Protein AF-A0A380SB52-F1 (afdb_monomer_lite)

Sequence (106 aa):
MIVDADDQQSVMSWYNDRDEGRQRLPVVSASGNIKNTLFELDKHYDYVIADTAGRDSQELRSGLLAANIFITPIRPSQMDLDTVSHISNVFNTALDYNETAKGYVC

pLDDT: mean 93.98, std 3.82, range [80.88, 97.88]

InterPro domains:
  IPR015223 ATPase MipZ [PF09140] (33-88)
  IPR027417 P-loop containing nucleoside triphosphate hydrolase [G3DSA:3.40.50.300] (1-106)
  IPR027417 P-loop containing nucleoside triphosphate hydrolase [SSF52540] (1-94)

Foldseek 3Di:
DEEEAEPVCVVVVVQVPDDPPDDHDDYYYDYAQCQVVLVVVVVPDVDYHYDYDLDPGNSVLNCLLNALEAEREFDPDPVRVVCVVVVVVSNVVSCVNVVNHYYDYD

Secondary structure (DSSP, 8-state):
-EEEESTT-HHHHHHHTS-TTSPP--EEE--S--HHHHHHHHTT-S--EEEE-SSS-HHHHHHHTT-SEEEE---SSHHHHHHHHHHHHHHHHHHTT-TT-EEEE-

Structure (mmCIF, N/CA/C/O backbone):
data_AF-A0A380SB52-F1
#
_entry.id   AF-A0A380SB52-F1
#
loop_
_atom_site.group_PDB
_atom_site.id
_atom_site.type_symbol
_atom_site.label_atom_id
_atom_site.label_alt_id
_atom_site.label_comp_id
_atom_site.label_asym_id
_atom_site.label_entity_id
_atom_site.label_seq_id
_atom_site.pdbx_PDB_ins_code
_atom_site.Cartn_x
_atom_site.Cartn_y
_atom_site.Cartn_z
_atom_site.occupancy
_atom_site.B_iso_or_equiv
_atom_site.auth_seq_id
_atom_site.auth_comp_id
_atom_site.auth_asym_id
_atom_site.auth_atom_id
_atom_site.pdbx_PDB_model_num
ATOM 1 N N . MET A 1 1 ? -3.504 -1.684 -12.851 1.00 95.12 1 MET A N 1
ATOM 2 C CA . MET A 1 1 ? -2.521 -0.586 -12.981 1.00 95.12 1 MET A CA 1
ATOM 3 C C . MET A 1 1 ? -1.620 -0.566 -11.759 1.00 95.12 1 MET A C 1
ATOM 5 O O . MET A 1 1 ? -2.090 -0.946 -10.694 1.00 95.12 1 MET A O 1
ATOM 9 N N . ILE A 1 2 ? -0.362 -0.143 -11.909 1.00 97.06 2 ILE A N 1
ATOM 10 C CA . ILE A 1 2 ? 0.562 0.075 -10.788 1.00 97.06 2 ILE A CA 1
ATOM 11 C C . ILE A 1 2 ? 0.790 1.583 -10.588 1.00 97.06 2 ILE A C 1
ATOM 13 O O . ILE A 1 2 ? 0.930 2.326 -11.560 1.00 97.06 2 ILE A O 1
ATOM 17 N N . VAL A 1 3 ? 0.811 2.029 -9.337 1.00 97.75 3 VAL A N 1
ATOM 18 C CA . VAL A 1 3 ? 1.162 3.386 -8.911 1.00 97.75 3 VAL A CA 1
ATOM 19 C C . VAL A 1 3 ? 2.436 3.284 -8.081 1.00 97.75 3 VAL A C 1
ATOM 21 O O . VAL A 1 3 ? 2.416 2.680 -7.017 1.00 97.75 3 VAL A O 1
ATOM 24 N N . ASP A 1 4 ? 3.530 3.843 -8.581 1.00 97.50 4 ASP A N 1
ATOM 25 C CA . ASP A 1 4 ? 4.808 3.941 -7.879 1.00 97.50 4 ASP A CA 1
ATOM 26 C C . ASP A 1 4 ? 4.814 5.210 -7.015 1.00 97.50 4 ASP A C 1
ATOM 28 O O . ASP A 1 4 ? 4.909 6.332 -7.531 1.00 97.50 4 ASP A O 1
ATOM 32 N N . ALA A 1 5 ? 4.629 5.019 -5.712 1.00 97.06 5 ALA A N 1
ATOM 33 C CA . ALA A 1 5 ? 4.576 6.064 -4.699 1.00 97.06 5 ALA A CA 1
ATOM 34 C C . ALA A 1 5 ? 5.671 5.909 -3.633 1.00 97.06 5 ALA A C 1
ATOM 36 O O . ALA A 1 5 ? 5.537 6.408 -2.515 1.00 97.06 5 ALA A O 1
ATOM 37 N N . ASP A 1 6 ? 6.765 5.224 -3.972 1.00 95.06 6 ASP A N 1
ATOM 38 C CA . ASP A 1 6 ? 8.019 5.318 -3.231 1.00 95.06 6 ASP A CA 1
ATOM 39 C C . ASP A 1 6 ? 8.947 6.323 -3.931 1.00 95.06 6 ASP A C 1
ATOM 41 O O . ASP A 1 6 ? 9.148 6.281 -5.146 1.00 95.06 6 ASP A O 1
ATOM 45 N N . ASP A 1 7 ? 9.570 7.208 -3.154 1.00 90.56 7 ASP A N 1
ATOM 46 C CA . ASP A 1 7 ? 10.577 8.161 -3.631 1.00 90.56 7 ASP A CA 1
ATOM 47 C C . ASP A 1 7 ? 11.742 7.482 -4.372 1.00 90.56 7 ASP A C 1
ATOM 49 O O . ASP A 1 7 ? 12.394 8.107 -5.207 1.00 90.56 7 ASP A O 1
ATOM 53 N N . GLN A 1 8 ? 12.034 6.211 -4.066 1.00 93.81 8 GLN A N 1
ATOM 54 C CA . GLN A 1 8 ? 13.081 5.443 -4.750 1.00 93.81 8 GLN A CA 1
ATOM 55 C C . GLN A 1 8 ? 12.724 5.071 -6.199 1.00 93.81 8 GLN A C 1
ATOM 57 O O . GLN A 1 8 ? 13.618 4.690 -6.953 1.00 93.81 8 GLN A O 1
ATOM 62 N N . GLN A 1 9 ? 11.447 5.157 -6.590 1.00 92.62 9 GLN A N 1
ATOM 63 C CA . GLN A 1 9 ? 10.952 4.899 -7.949 1.00 92.62 9 GLN A CA 1
ATOM 64 C C . GLN A 1 9 ? 11.440 3.572 -8.561 1.00 92.62 9 GLN A C 1
ATOM 66 O O . GLN A 1 9 ? 11.815 3.475 -9.741 1.00 92.62 9 GLN A O 1
ATOM 71 N N . SER A 1 10 ? 11.500 2.530 -7.729 1.00 94.25 10 SER A N 1
ATOM 72 C CA . SER A 1 10 ? 12.083 1.243 -8.116 1.00 94.25 10 SER A CA 1
ATOM 73 C C . SER A 1 10 ? 11.204 0.493 -9.122 1.00 94.25 10 SER A C 1
ATOM 75 O O . SER A 1 10 ? 11.720 -0.108 -10.068 1.00 94.25 10 SER A O 1
ATOM 77 N N . VAL A 1 11 ? 9.878 0.603 -8.986 1.00 95.00 11 VAL A N 1
ATOM 78 C CA . VAL A 1 11 ? 8.906 0.042 -9.932 1.00 95.00 11 VAL A CA 1
ATOM 79 C C . VAL A 1 11 ? 9.018 0.741 -11.281 1.00 95.00 11 VAL A C 1
ATOM 81 O O . VAL A 1 11 ? 8.978 0.084 -12.323 1.00 95.00 11 VAL A O 1
ATOM 84 N N . MET A 1 12 ? 9.184 2.062 -11.289 1.00 93.62 12 MET A N 1
ATOM 85 C CA . MET A 1 12 ? 9.317 2.822 -12.523 1.00 93.62 12 MET A CA 1
ATOM 86 C C . MET A 1 12 ? 10.632 2.530 -13.246 1.00 93.62 12 MET A C 1
ATOM 88 O O . MET A 1 12 ? 10.638 2.342 -14.463 1.00 93.62 12 MET A O 1
ATOM 92 N N . SER A 1 13 ? 11.726 2.383 -12.500 1.00 94.44 13 SER A N 1
ATOM 93 C CA . SER A 1 13 ? 13.006 1.918 -13.049 1.00 94.44 13 SER A CA 1
ATOM 94 C C . SER A 1 13 ? 12.860 0.527 -13.681 1.00 94.44 13 SER A C 1
ATOM 96 O O . SER A 1 13 ? 13.159 0.346 -14.859 1.00 94.44 13 SER A O 1
ATOM 98 N N . TRP A 1 14 ? 12.262 -0.424 -12.953 1.00 93.12 14 TRP A N 1
ATOM 99 C CA . TRP A 1 14 ? 11.966 -1.767 -13.466 1.00 93.12 14 TRP A CA 1
ATOM 100 C C . TRP A 1 14 ? 11.086 -1.757 -14.725 1.00 93.12 14 TRP A C 1
ATOM 102 O O . TRP A 1 14 ? 11.276 -2.568 -15.635 1.00 93.12 14 TRP A O 1
ATOM 112 N N . TYR A 1 15 ? 10.111 -0.851 -14.792 1.00 92.44 15 TYR A N 1
ATOM 113 C CA . TYR A 1 15 ? 9.238 -0.710 -15.952 1.00 92.44 15 TYR A CA 1
ATOM 114 C C . TYR A 1 15 ? 9.994 -0.195 -17.186 1.00 92.44 15 TYR A C 1
ATOM 116 O O . TYR A 1 15 ? 9.758 -0.684 -18.294 1.00 92.44 15 TYR A O 1
ATOM 124 N N . ASN A 1 16 ? 10.907 0.760 -17.000 1.00 91.50 16 ASN A N 1
ATOM 125 C CA . ASN A 1 16 ? 11.705 1.339 -18.080 1.00 91.50 16 ASN A CA 1
ATOM 126 C C . ASN A 1 16 ? 12.746 0.359 -18.632 1.00 91.50 16 ASN A C 1
ATOM 128 O O . ASN A 1 16 ? 12.944 0.317 -19.845 1.00 91.50 16 ASN A O 1
ATOM 132 N N . ASP A 1 17 ? 13.323 -0.484 -17.774 1.00 92.56 17 ASP A N 1
ATOM 133 C CA . ASP A 1 17 ? 14.307 -1.509 -18.152 1.00 92.56 17 ASP A CA 1
ATOM 134 C C . ASP A 1 17 ? 13.684 -2.726 -18.868 1.00 92.56 17 ASP A C 1
ATOM 136 O O . ASP A 1 17 ? 14.372 -3.675 -19.250 1.00 92.56 17 ASP A O 1
ATOM 140 N N . ARG A 1 18 ? 12.357 -2.750 -19.039 1.00 87.81 18 ARG A N 1
ATOM 141 C CA . ARG A 1 18 ? 11.628 -3.894 -19.593 1.00 87.81 18 ARG A CA 1
ATOM 142 C C . ARG A 1 18 ? 11.782 -3.998 -21.116 1.00 87.81 18 ARG A C 1
ATOM 144 O O . ARG A 1 18 ? 11.393 -3.087 -21.847 1.00 87.81 18 ARG A O 1
ATOM 151 N N . ASP A 1 19 ? 12.214 -5.175 -21.581 1.00 87.25 19 ASP A N 1
ATOM 152 C CA . ASP A 1 19 ? 12.299 -5.529 -23.008 1.00 87.25 19 ASP A CA 1
ATOM 153 C C . ASP A 1 19 ? 11.012 -5.215 -23.790 1.00 87.25 19 ASP A C 1
ATOM 155 O O . ASP A 1 19 ? 9.901 -5.538 -23.354 1.00 87.25 19 ASP A O 1
ATOM 159 N N . GLU A 1 20 ? 11.166 -4.687 -25.007 1.00 80.88 20 GLU A N 1
ATOM 160 C CA . GLU A 1 20 ? 10.055 -4.309 -25.897 1.00 80.88 20 GLU A CA 1
ATOM 161 C C . GLU A 1 20 ? 9.156 -5.488 -26.306 1.00 80.88 20 GLU A C 1
ATOM 163 O O . GLU A 1 20 ? 7.975 -5.299 -26.586 1.00 80.88 20 GLU A O 1
ATOM 168 N N . GLY A 1 21 ? 9.679 -6.719 -26.290 1.00 85.44 21 GLY A N 1
ATOM 169 C CA . GLY A 1 21 ? 8.924 -7.932 -26.626 1.00 85.44 21 GLY A CA 1
ATOM 170 C C . GLY A 1 21 ? 7.961 -8.418 -25.535 1.00 85.44 21 GLY A C 1
ATOM 171 O O . GLY A 1 21 ? 7.267 -9.415 -25.735 1.00 85.44 21 GLY A O 1
ATOM 172 N N . ARG A 1 22 ? 7.921 -7.766 -24.365 1.00 84.00 22 ARG A N 1
ATOM 173 C CA . ARG A 1 22 ? 7.052 -8.155 -23.244 1.00 84.00 22 ARG A CA 1
ATOM 174 C C . ARG A 1 22 ? 5.836 -7.245 -23.166 1.00 84.00 22 ARG A C 1
ATOM 176 O O . ARG A 1 22 ? 5.949 -6.030 -23.293 1.00 84.00 22 ARG A O 1
ATOM 183 N N . GLN A 1 23 ? 4.681 -7.825 -22.834 1.00 85.88 23 GLN A N 1
ATOM 184 C CA . GLN A 1 23 ? 3.477 -7.049 -22.542 1.00 85.88 23 GLN A CA 1
ATOM 185 C C . GLN A 1 23 ? 3.786 -5.980 -21.485 1.00 85.88 23 GLN A C 1
ATOM 187 O O . GLN A 1 23 ? 4.322 -6.288 -20.408 1.00 85.88 23 GLN A O 1
ATOM 192 N N . ARG A 1 24 ? 3.458 -4.729 -21.821 1.00 86.44 24 ARG A N 1
ATOM 193 C CA . ARG A 1 24 ? 3.541 -3.584 -20.918 1.00 86.44 24 ARG A CA 1
ATOM 194 C C . ARG A 1 24 ? 2.234 -3.448 -20.149 1.00 86.44 24 ARG A C 1
ATOM 196 O O . ARG A 1 24 ? 1.149 -3.621 -20.699 1.00 86.44 24 ARG A O 1
ATOM 203 N N . LEU A 1 25 ? 2.369 -3.161 -18.863 1.00 89.88 25 LEU A N 1
ATOM 204 C CA . LEU A 1 25 ? 1.270 -2.812 -17.973 1.00 89.88 25 LEU A CA 1
ATOM 205 C C . LEU A 1 25 ? 1.350 -1.307 -17.714 1.00 89.88 25 LEU A C 1
ATOM 207 O O . LEU A 1 25 ? 2.457 -0.770 -17.698 1.00 89.88 25 LEU A O 1
ATOM 211 N N . PRO A 1 26 ? 0.222 -0.614 -17.516 1.00 93.62 26 PRO A N 1
ATOM 212 C CA . PRO A 1 26 ? 0.260 0.807 -17.226 1.00 93.62 26 PRO A CA 1
ATOM 213 C C . PRO A 1 26 ? 0.816 1.027 -15.814 1.00 93.62 26 PRO A C 1
ATOM 215 O O . PRO A 1 26 ? 0.362 0.397 -14.848 1.00 93.62 26 PRO A O 1
ATOM 218 N N . VAL A 1 27 ? 1.811 1.909 -15.724 1.00 95.69 27 VAL A N 1
ATOM 219 C CA . VAL A 1 27 ? 2.466 2.316 -14.481 1.00 95.69 27 VAL A CA 1
ATOM 220 C C . VAL A 1 27 ? 2.563 3.838 -14.455 1.00 95.69 27 VAL A C 1
ATOM 222 O O . VAL A 1 27 ? 2.931 4.450 -15.458 1.00 95.69 27 VAL A O 1
ATOM 225 N N . VAL A 1 28 ? 2.229 4.445 -13.321 1.00 95.94 28 VAL A N 1
ATOM 226 C CA . VAL A 1 28 ? 2.331 5.893 -13.087 1.00 95.94 28 VAL A CA 1
ATOM 227 C C . VAL A 1 28 ? 3.082 6.155 -11.789 1.00 95.94 28 VAL A C 1
ATOM 229 O O . VAL A 1 28 ? 3.070 5.303 -10.910 1.00 95.94 28 VAL A O 1
ATOM 232 N N . SER A 1 29 ? 3.707 7.324 -11.651 1.00 96.00 29 SER A N 1
ATOM 233 C CA . SER A 1 29 ? 4.272 7.765 -10.371 1.00 96.00 29 SER A CA 1
ATOM 234 C C . SER A 1 29 ? 3.333 8.759 -9.688 1.00 96.00 29 SER A C 1
ATOM 236 O O . SER A 1 29 ? 2.688 9.566 -10.363 1.00 96.00 29 SER A O 1
ATOM 238 N N . ALA A 1 30 ? 3.241 8.694 -8.362 1.00 95.75 30 ALA A N 1
ATOM 239 C CA . ALA A 1 30 ? 2.484 9.634 -7.541 1.00 95.75 30 ALA A CA 1
ATOM 240 C C . ALA A 1 30 ? 3.226 9.894 -6.223 1.00 95.75 30 ALA A C 1
ATOM 242 O O . ALA A 1 30 ? 3.906 9.011 -5.726 1.00 95.75 30 ALA A O 1
ATOM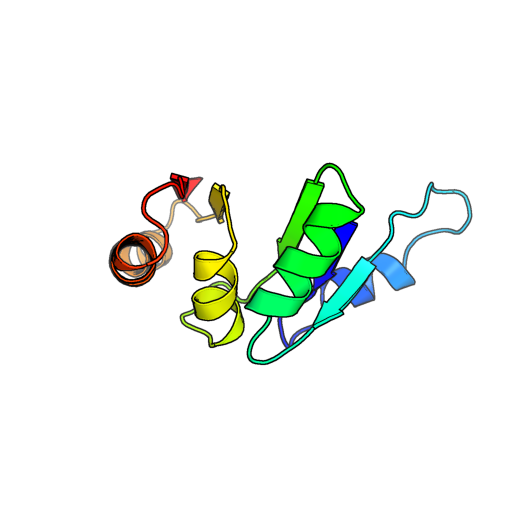 243 N N . SER A 1 31 ? 3.088 11.081 -5.636 1.00 95.25 31 SER A N 1
ATOM 244 C CA . SER A 1 31 ? 3.723 11.419 -4.355 1.00 95.25 31 SER A CA 1
ATOM 245 C C . SER A 1 31 ? 2.818 12.298 -3.491 1.00 95.25 31 SER A C 1
ATOM 247 O O . SER A 1 31 ? 1.825 12.861 -3.965 1.00 95.25 31 SER A O 1
ATOM 249 N N . GLY A 1 32 ? 3.140 12.403 -2.202 1.00 95.06 32 GLY A N 1
ATOM 250 C CA . GLY A 1 32 ? 2.357 13.129 -1.213 1.00 95.06 32 GLY A CA 1
ATOM 251 C C . GLY A 1 32 ? 1.036 12.429 -0.895 1.00 95.06 32 GLY A C 1
ATOM 252 O O . GLY A 1 32 ? 0.996 11.277 -0.468 1.00 95.06 32 GLY A O 1
ATOM 253 N N . ASN A 1 33 ? -0.080 13.145 -1.051 1.00 95.81 33 ASN A N 1
ATOM 254 C CA . ASN A 1 33 ? -1.406 12.579 -0.805 1.00 95.81 33 ASN A CA 1
ATOM 255 C C . ASN A 1 33 ? -1.937 11.871 -2.057 1.00 95.81 33 ASN A C 1
ATOM 257 O O . ASN A 1 33 ? -2.481 12.515 -2.957 1.00 95.81 33 ASN A O 1
ATOM 261 N N . ILE A 1 34 ? -1.836 10.543 -2.078 1.00 97.38 34 ILE A N 1
ATOM 262 C CA . ILE A 1 34 ? -2.222 9.724 -3.234 1.00 97.38 34 ILE A CA 1
ATOM 263 C C . ILE A 1 34 ? -3.690 9.270 -3.208 1.00 97.38 34 ILE A C 1
ATOM 265 O O . ILE A 1 34 ? -4.160 8.684 -4.180 1.00 97.38 34 ILE A O 1
ATOM 269 N N . LYS A 1 35 ? -4.451 9.569 -2.144 1.00 97.19 35 LYS A N 1
ATOM 270 C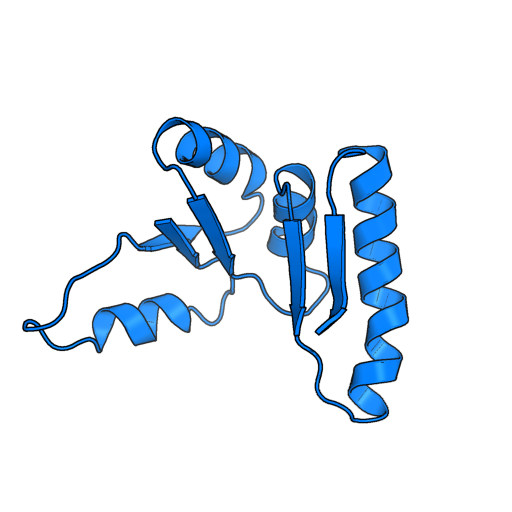 CA . LYS A 1 35 ? -5.827 9.071 -1.935 1.00 97.19 35 LYS A CA 1
ATOM 271 C C . LYS A 1 35 ? -6.756 9.351 -3.120 1.00 97.19 35 LYS A C 1
ATOM 273 O O . LYS A 1 35 ? -7.403 8.445 -3.635 1.00 97.19 35 LYS A O 1
ATOM 278 N N . ASN A 1 36 ? -6.825 10.611 -3.554 1.00 96.50 36 ASN A N 1
ATOM 279 C CA . ASN A 1 36 ? -7.718 11.011 -4.646 1.00 96.50 36 ASN A CA 1
ATOM 280 C C . ASN A 1 36 ? -7.272 10.401 -5.976 1.00 96.50 36 ASN A C 1
ATOM 282 O O . ASN A 1 36 ? -8.112 9.968 -6.757 1.00 96.50 36 ASN A O 1
ATOM 286 N N . THR A 1 37 ? -5.960 10.315 -6.204 1.00 96.94 37 THR A N 1
ATOM 287 C CA . THR A 1 37 ? -5.400 9.640 -7.376 1.00 96.94 37 THR A CA 1
ATOM 288 C C . THR A 1 37 ? -5.855 8.185 -7.414 1.00 96.94 37 THR A C 1
ATOM 290 O O . THR A 1 37 ? -6.379 7.750 -8.431 1.00 96.94 37 THR A O 1
ATOM 293 N N . LEU A 1 38 ? -5.740 7.448 -6.305 1.00 97.56 38 LEU A N 1
ATOM 294 C CA . LEU A 1 38 ? -6.170 6.050 -6.242 1.00 97.56 38 LEU A CA 1
ATOM 295 C C . LEU A 1 38 ? -7.669 5.886 -6.520 1.00 97.56 38 LEU A C 1
ATOM 297 O O . LEU A 1 38 ? -8.029 5.015 -7.306 1.00 97.56 38 LEU A O 1
ATOM 301 N N . PHE A 1 39 ? -8.529 6.751 -5.971 1.00 96.81 39 PHE A N 1
ATOM 302 C CA . PHE A 1 39 ? -9.966 6.706 -6.266 1.00 96.81 39 PHE A CA 1
ATOM 303 C C . PHE A 1 39 ? -10.314 7.015 -7.720 1.00 96.81 39 PHE A C 1
ATOM 305 O O . PHE A 1 39 ? -11.247 6.426 -8.257 1.00 96.81 39 PHE A O 1
ATOM 312 N N . GLU A 1 40 ? -9.607 7.937 -8.373 1.00 96.81 40 GLU A N 1
ATOM 313 C CA . GLU A 1 40 ? -9.836 8.178 -9.800 1.00 96.81 40 GLU A CA 1
ATOM 314 C C . GLU A 1 40 ? -9.388 6.981 -10.644 1.00 96.81 40 GLU A C 1
ATOM 316 O O . GLU A 1 40 ? -10.080 6.600 -11.585 1.00 96.81 40 GLU A O 1
ATOM 321 N N . LEU A 1 41 ? -8.267 6.346 -10.293 1.00 97.00 41 LEU A N 1
ATOM 322 C CA . LEU A 1 41 ? -7.777 5.175 -11.017 1.00 97.00 41 LEU A CA 1
ATOM 323 C C . LEU A 1 41 ? -8.677 3.947 -10.833 1.00 97.00 41 LEU A C 1
ATOM 325 O O . LEU A 1 41 ? -8.885 3.210 -11.793 1.00 97.00 41 LEU A O 1
ATOM 329 N N . ASP A 1 42 ? -9.249 3.755 -9.648 1.00 96.94 42 ASP A N 1
ATOM 330 C CA . ASP A 1 42 ? -10.185 2.664 -9.345 1.00 96.94 42 ASP A CA 1
ATOM 331 C C . ASP A 1 42 ? -11.415 2.662 -10.274 1.00 96.94 42 ASP A C 1
ATOM 333 O O . ASP A 1 42 ? -11.900 1.615 -10.690 1.00 96.94 42 ASP A O 1
ATOM 337 N N . LYS A 1 43 ? -11.861 3.838 -10.735 1.00 97.31 43 LYS A N 1
ATOM 338 C CA . LYS A 1 43 ? -12.977 3.953 -11.696 1.00 97.31 43 LYS A CA 1
ATOM 339 C C . LYS A 1 43 ? -12.657 3.397 -13.086 1.00 97.31 43 LYS A C 1
ATOM 341 O O . LYS A 1 43 ? -13.573 3.181 -13.880 1.00 97.31 43 LYS A O 1
ATOM 346 N N . HIS A 1 44 ? -11.377 3.247 -13.419 1.00 96.38 44 HIS A N 1
ATOM 347 C CA . HIS A 1 44 ? -10.910 2.929 -14.769 1.00 96.38 44 HIS A CA 1
ATOM 348 C C . HIS A 1 44 ? -10.189 1.582 -14.875 1.00 96.38 44 HIS A C 1
ATOM 350 O O . HIS A 1 44 ? -9.945 1.121 -15.990 1.00 96.38 44 HIS A O 1
ATOM 356 N N . TYR A 1 45 ? -9.840 0.956 -13.751 1.00 97.06 45 TYR A N 1
ATOM 357 C CA . TYR A 1 45 ? -9.081 -0.290 -13.715 1.00 97.06 45 TYR A CA 1
ATOM 358 C C . TYR A 1 45 ? -9.678 -1.250 -12.695 1.00 97.06 45 TYR A C 1
ATOM 360 O O . TYR A 1 45 ? -9.932 -0.855 -11.568 1.00 97.06 45 TYR A O 1
ATOM 368 N N . ASP A 1 46 ? -9.779 -2.534 -13.049 1.00 96.25 46 ASP A N 1
ATOM 369 C CA . ASP A 1 46 ? -10.279 -3.568 -12.127 1.00 96.25 46 ASP A CA 1
ATOM 370 C C . ASP A 1 46 ? -9.400 -3.726 -10.875 1.00 96.25 46 ASP A C 1
ATOM 372 O O . ASP A 1 46 ? -9.868 -4.131 -9.814 1.00 96.25 46 ASP A O 1
ATOM 376 N N . TYR A 1 47 ? -8.103 -3.432 -11.018 1.00 96.75 47 TYR A N 1
ATOM 377 C CA . TYR A 1 47 ? -7.124 -3.501 -9.940 1.00 96.75 47 TYR A CA 1
ATOM 378 C C . TYR A 1 47 ? -6.138 -2.339 -10.028 1.00 96.75 47 TYR A C 1
ATOM 380 O O . TYR A 1 47 ? -5.501 -2.122 -11.070 1.00 96.75 47 TYR A O 1
ATOM 388 N N . VAL A 1 48 ? -5.941 -1.653 -8.905 1.00 97.88 48 VAL A N 1
ATOM 389 C CA . VAL A 1 48 ? -4.913 -0.626 -8.714 1.00 97.88 48 VAL A CA 1
ATOM 390 C C . VAL A 1 48 ? -3.979 -1.083 -7.596 1.00 97.88 48 VAL A C 1
ATOM 392 O O . VAL A 1 48 ? -4.415 -1.329 -6.477 1.00 97.88 48 VAL A O 1
ATOM 395 N N . ILE A 1 49 ? -2.693 -1.222 -7.910 1.00 97.62 49 ILE A N 1
ATOM 396 C CA . ILE A 1 49 ? -1.651 -1.602 -6.952 1.00 97.62 49 ILE A CA 1
ATOM 397 C C . ILE A 1 49 ? -0.833 -0.351 -6.660 1.00 97.62 49 ILE A C 1
ATOM 399 O O . ILE A 1 49 ? -0.181 0.162 -7.565 1.00 97.62 49 ILE A O 1
ATOM 403 N N . ALA A 1 50 ? -0.876 0.139 -5.425 1.00 97.56 50 ALA A N 1
ATOM 404 C CA . ALA A 1 50 ? -0.017 1.225 -4.972 1.00 97.56 50 ALA A CA 1
ATOM 405 C C . ALA A 1 50 ? 1.213 0.636 -4.279 1.00 97.56 50 ALA A C 1
ATOM 407 O O . ALA A 1 50 ? 1.073 -0.049 -3.267 1.00 97.56 50 ALA A O 1
ATOM 408 N N . ASP A 1 51 ? 2.392 0.886 -4.838 1.00 96.94 51 ASP A N 1
ATOM 409 C CA . ASP A 1 51 ? 3.664 0.599 -4.189 1.00 96.94 51 ASP A CA 1
ATOM 410 C C . ASP A 1 51 ? 4.082 1.824 -3.380 1.00 96.94 51 ASP A C 1
ATOM 412 O O . ASP A 1 51 ? 4.171 2.926 -3.916 1.00 96.94 51 ASP A O 1
ATOM 416 N N . THR A 1 52 ? 4.278 1.651 -2.080 1.00 95.88 52 THR A N 1
ATOM 417 C CA . THR A 1 52 ? 4.643 2.728 -1.154 1.00 95.88 52 THR A CA 1
ATOM 418 C C . THR A 1 52 ? 5.834 2.285 -0.335 1.00 95.88 52 THR A C 1
ATOM 420 O O . THR A 1 52 ? 6.000 1.091 -0.082 1.00 95.88 52 THR A O 1
ATOM 423 N N . ALA A 1 53 ? 6.589 3.239 0.197 1.00 91.69 53 ALA A N 1
ATOM 424 C CA . ALA A 1 53 ? 7.675 2.915 1.104 1.00 91.69 53 ALA A CA 1
ATOM 425 C C . ALA A 1 53 ? 7.204 2.049 2.291 1.00 91.69 53 ALA A C 1
ATOM 427 O O . ALA A 1 53 ? 6.193 2.344 2.927 1.00 91.69 53 ALA A O 1
ATOM 428 N N . GLY A 1 54 ? 7.998 1.039 2.662 1.00 84.50 54 GLY A N 1
ATOM 429 C CA . GLY A 1 54 ? 7.748 0.147 3.812 1.00 84.50 54 GLY A CA 1
ATOM 430 C C . GLY A 1 54 ? 7.896 0.803 5.195 1.00 84.50 54 GLY A C 1
ATOM 431 O O . GLY A 1 54 ? 8.149 0.126 6.186 1.00 84.50 54 GLY A O 1
ATOM 432 N N . ARG A 1 55 ? 7.793 2.131 5.263 1.00 87.81 55 ARG A N 1
ATOM 433 C CA . ARG A 1 55 ? 7.884 2.951 6.474 1.00 87.81 55 ARG A CA 1
ATOM 434 C C . ARG A 1 55 ? 6.657 3.844 6.565 1.00 87.81 55 ARG A C 1
ATOM 436 O O . ARG A 1 55 ? 5.996 4.104 5.561 1.00 87.81 55 ARG A O 1
ATOM 443 N N . ASP A 1 56 ? 6.411 4.378 7.754 1.00 92.44 56 ASP A N 1
ATOM 444 C CA . ASP A 1 56 ? 5.373 5.382 7.952 1.00 92.44 56 ASP A CA 1
ATOM 445 C C . ASP A 1 56 ? 5.660 6.644 7.115 1.00 92.44 56 ASP A C 1
ATOM 447 O O . ASP A 1 56 ? 6.532 7.451 7.438 1.00 92.44 56 ASP A O 1
ATOM 451 N N . SER A 1 57 ? 4.956 6.759 5.992 1.00 94.38 57 SER A N 1
ATOM 452 C CA . SER A 1 57 ? 5.093 7.803 4.977 1.00 94.38 57 SER A CA 1
ATOM 453 C C . SER A 1 57 ? 3.731 8.429 4.683 1.00 94.38 57 SER A C 1
ATOM 455 O O . SER A 1 57 ? 2.678 7.862 5.003 1.00 94.38 57 SER A O 1
ATOM 457 N N . GLN A 1 58 ? 3.729 9.619 4.078 1.00 95.75 58 GLN A N 1
ATOM 458 C CA . GLN A 1 58 ? 2.483 10.296 3.718 1.00 95.75 58 GLN A CA 1
ATOM 459 C C . GLN A 1 58 ? 1.702 9.490 2.668 1.00 95.75 58 GLN A C 1
ATOM 461 O O . GLN A 1 58 ? 0.472 9.409 2.723 1.00 95.75 58 GLN A O 1
ATOM 466 N N . GLU A 1 59 ? 2.424 8.854 1.756 1.00 97.06 59 GLU A N 1
ATOM 467 C CA . GLU A 1 59 ? 1.936 8.005 0.682 1.00 97.06 59 GLU A CA 1
ATOM 468 C C . GLU A 1 59 ? 1.310 6.733 1.252 1.00 97.06 59 GLU A C 1
ATOM 470 O O . GLU A 1 59 ? 0.164 6.435 0.924 1.00 97.06 59 GLU A O 1
ATOM 475 N N . LEU A 1 60 ? 1.987 6.047 2.187 1.00 96.50 60 LEU A N 1
ATOM 476 C CA . LEU A 1 60 ? 1.420 4.886 2.882 1.00 96.50 60 LEU A CA 1
ATOM 477 C C . LEU A 1 60 ? 0.135 5.268 3.624 1.00 96.50 60 LEU A C 1
ATOM 479 O O . LEU A 1 60 ? -0.908 4.646 3.426 1.00 96.50 60 LEU A O 1
ATOM 483 N N . ARG A 1 61 ? 0.173 6.325 4.448 1.00 96.62 61 ARG A N 1
ATOM 484 C CA . ARG A 1 61 ? -0.998 6.766 5.223 1.00 96.62 61 ARG A CA 1
ATOM 485 C C . ARG A 1 61 ? -2.173 7.136 4.328 1.00 96.62 61 ARG A C 1
ATOM 487 O O . ARG A 1 61 ? -3.292 6.712 4.592 1.00 96.62 61 ARG A O 1
ATOM 494 N N . SER A 1 62 ? -1.941 7.929 3.285 1.00 97.25 62 SER A N 1
ATOM 495 C CA . SER A 1 62 ? -3.009 8.347 2.371 1.00 97.25 62 SER A CA 1
ATOM 496 C C . SER A 1 62 ? -3.496 7.211 1.468 1.00 97.25 62 SER A C 1
ATOM 498 O O . SER A 1 62 ? -4.692 7.144 1.185 1.00 97.25 62 SER A O 1
ATOM 500 N N . GLY A 1 63 ? -2.615 6.283 1.089 1.00 97.19 63 GLY A N 1
ATOM 501 C CA . GLY A 1 63 ? -2.956 5.064 0.361 1.00 97.19 63 GLY A CA 1
ATOM 502 C C . GLY A 1 63 ? -3.873 4.143 1.160 1.00 97.19 63 GLY A C 1
ATOM 503 O O . GLY A 1 63 ? -4.896 3.697 0.644 1.00 97.19 63 GLY A O 1
ATOM 504 N N . LEU A 1 64 ? -3.592 3.943 2.451 1.00 97.44 64 LEU A N 1
ATOM 505 C CA . LEU A 1 64 ? -4.436 3.149 3.353 1.00 97.44 64 LEU A CA 1
ATOM 506 C C . LEU A 1 64 ? -5.876 3.679 3.464 1.00 97.44 64 LEU A 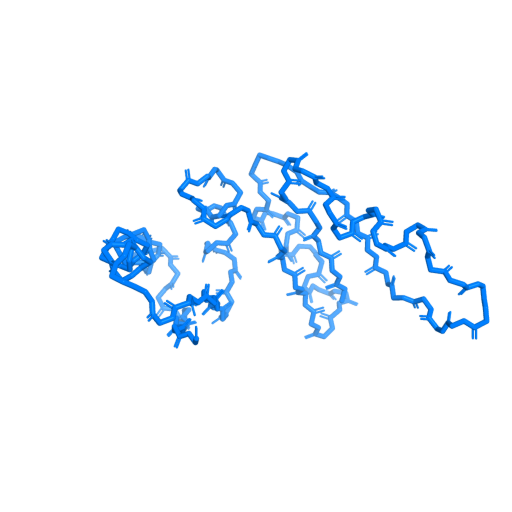C 1
ATOM 508 O O . LEU A 1 64 ? -6.808 2.900 3.648 1.00 97.44 64 LEU A O 1
ATOM 512 N N . LEU A 1 65 ? -6.084 4.988 3.295 1.00 97.31 65 LEU A N 1
ATOM 513 C CA . LEU A 1 65 ? -7.422 5.593 3.294 1.00 97.31 65 LEU A CA 1
ATOM 514 C C . LEU A 1 65 ? -8.241 5.299 2.026 1.00 97.31 65 LEU A C 1
ATOM 516 O O . LEU A 1 65 ? -9.435 5.597 2.012 1.00 97.31 65 LEU A O 1
ATOM 520 N N . ALA A 1 66 ? -7.612 4.795 0.963 1.00 96.88 66 ALA A N 1
ATOM 521 C CA . ALA A 1 66 ? -8.270 4.390 -0.282 1.00 96.88 66 ALA A CA 1
ATOM 522 C C . ALA A 1 66 ? -8.225 2.869 -0.513 1.00 96.88 66 ALA A C 1
ATOM 524 O O . ALA A 1 66 ? -8.998 2.349 -1.310 1.00 96.88 66 ALA A O 1
ATOM 525 N N . ALA A 1 67 ? -7.322 2.151 0.158 1.00 97.31 67 ALA A N 1
ATOM 526 C CA . ALA A 1 67 ? -7.072 0.740 -0.094 1.00 97.31 67 ALA A CA 1
ATOM 527 C C . ALA A 1 67 ? -8.210 -0.169 0.397 1.00 97.31 67 ALA A C 1
ATOM 529 O O . ALA A 1 67 ? -8.703 -0.031 1.515 1.00 97.31 67 ALA A O 1
ATOM 530 N N . ASN A 1 68 ? -8.561 -1.186 -0.394 1.00 97.69 68 ASN A N 1
ATOM 531 C CA . ASN A 1 68 ? -9.387 -2.301 0.087 1.00 97.69 68 ASN A CA 1
ATOM 532 C C . ASN A 1 68 ? -8.540 -3.384 0.768 1.00 97.69 68 ASN A C 1
ATOM 534 O O . ASN A 1 68 ? -9.002 -4.068 1.682 1.00 97.69 68 ASN A O 1
ATOM 538 N N . ILE A 1 69 ? -7.302 -3.561 0.303 1.00 97.81 69 ILE A N 1
ATOM 539 C CA . ILE A 1 69 ? -6.361 -4.569 0.785 1.00 97.81 69 ILE A CA 1
ATOM 540 C C . ILE A 1 69 ? -5.006 -3.898 1.007 1.00 97.81 69 ILE A C 1
ATOM 542 O O . ILE A 1 69 ? -4.494 -3.221 0.120 1.00 97.81 69 ILE A O 1
ATOM 546 N N . PHE A 1 70 ? -4.425 -4.124 2.181 1.00 97.31 70 PHE A N 1
ATOM 547 C CA . PHE A 1 70 ? -3.066 -3.745 2.540 1.00 97.31 70 PHE A CA 1
ATOM 548 C C . PHE A 1 70 ? -2.220 -5.007 2.723 1.00 97.31 70 PHE A C 1
ATOM 550 O O . PHE A 1 70 ? -2.609 -5.917 3.456 1.00 97.31 70 PHE A O 1
ATOM 557 N N . ILE A 1 71 ? -1.071 -5.065 2.052 1.00 96.31 71 ILE A N 1
ATOM 558 C CA . ILE A 1 71 ? -0.127 -6.182 2.126 1.00 96.31 71 ILE A CA 1
ATOM 559 C C . ILE A 1 71 ? 1.226 -5.613 2.536 1.00 96.31 71 ILE A C 1
ATOM 561 O O . ILE A 1 71 ? 1.743 -4.727 1.862 1.00 96.31 71 ILE A O 1
ATOM 565 N N . THR A 1 72 ? 1.800 -6.141 3.615 1.00 93.81 72 THR A N 1
ATOM 566 C CA . THR A 1 72 ? 3.145 -5.782 4.071 1.00 93.81 72 THR A CA 1
ATOM 567 C C . THR A 1 72 ? 4.040 -7.022 4.084 1.00 93.81 72 THR A C 1
ATOM 569 O O . THR A 1 72 ? 3.914 -7.851 4.988 1.00 93.81 72 THR A O 1
ATOM 572 N N . PRO A 1 73 ? 4.929 -7.188 3.088 1.00 92.62 73 PRO A N 1
ATOM 573 C CA . PRO A 1 73 ? 5.880 -8.289 3.085 1.00 92.62 73 PRO A CA 1
ATOM 574 C C . PRO A 1 73 ? 6.972 -8.049 4.129 1.00 92.62 73 PRO A C 1
ATOM 576 O O . PRO A 1 73 ? 7.592 -6.985 4.154 1.00 92.62 73 PRO A O 1
ATOM 579 N N . ILE A 1 74 ? 7.230 -9.045 4.972 1.00 90.75 74 ILE A N 1
ATOM 580 C CA . ILE A 1 74 ? 8.281 -9.014 5.988 1.00 90.75 74 ILE A CA 1
ATOM 581 C C . ILE A 1 74 ? 9.233 -10.192 5.810 1.00 90.75 74 ILE A C 1
ATOM 583 O O . ILE A 1 74 ? 8.870 -11.278 5.362 1.00 90.75 74 ILE A O 1
ATOM 587 N N . ARG A 1 75 ? 10.496 -10.003 6.188 1.00 90.06 75 ARG A N 1
ATOM 588 C CA . ARG A 1 75 ? 11.413 -11.140 6.311 1.00 90.06 75 ARG A CA 1
ATOM 589 C C . ARG A 1 75 ? 11.213 -11.795 7.679 1.00 90.06 75 ARG A C 1
ATOM 591 O O . ARG A 1 75 ? 10.865 -11.108 8.638 1.00 90.06 75 ARG A O 1
ATOM 598 N N . PRO A 1 76 ? 11.499 -13.100 7.821 1.00 88.69 76 PRO A N 1
ATOM 599 C CA . PRO A 1 76 ? 11.428 -13.791 9.106 1.00 88.69 76 PRO A CA 1
ATOM 600 C C . PRO A 1 76 ? 12.652 -13.460 9.982 1.00 88.69 76 PRO A C 1
ATOM 6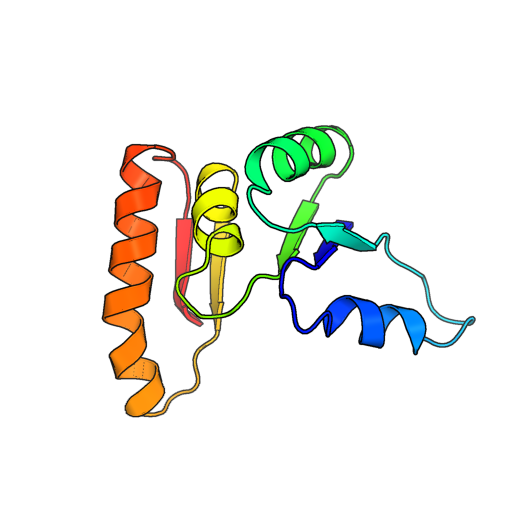02 O O . PRO A 1 76 ? 13.380 -14.351 10.415 1.00 88.69 76 PRO A O 1
ATOM 605 N N . SER A 1 77 ? 12.929 -12.173 10.198 1.00 92.69 77 SER A N 1
ATOM 606 C CA . SER A 1 77 ? 14.023 -11.684 11.038 1.00 92.69 77 SER A CA 1
ATOM 607 C C . SER A 1 77 ? 13.467 -10.941 12.252 1.00 92.69 77 SER A C 1
ATOM 609 O O . SER A 1 77 ? 12.387 -10.358 12.187 1.00 92.69 77 SER A O 1
ATOM 611 N N . GLN A 1 78 ? 14.207 -10.937 13.366 1.00 89.94 78 GLN A N 1
ATOM 612 C CA . GLN A 1 78 ? 13.766 -10.235 14.576 1.00 89.94 78 GLN A CA 1
ATOM 613 C C . GLN A 1 78 ? 13.580 -8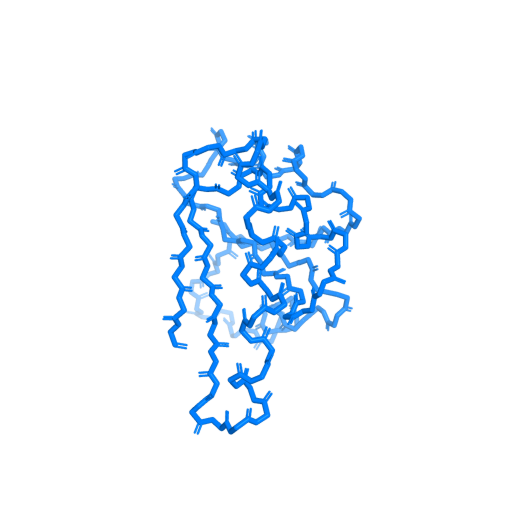.734 14.326 1.00 89.94 78 GLN A C 1
ATOM 615 O O . GLN A 1 78 ? 12.590 -8.159 14.758 1.00 89.94 78 GLN A O 1
ATOM 620 N N . MET A 1 79 ? 14.500 -8.128 13.571 1.00 88.56 79 MET A N 1
ATOM 621 C CA . MET A 1 79 ? 14.441 -6.707 13.236 1.00 88.56 79 MET A CA 1
ATOM 622 C C . MET A 1 79 ? 13.169 -6.368 12.456 1.00 88.56 79 MET A C 1
ATOM 624 O O . MET A 1 79 ? 12.545 -5.352 12.732 1.00 88.56 79 MET A O 1
ATOM 628 N N . ASP A 1 80 ? 12.764 -7.229 11.521 1.00 87.56 80 ASP A N 1
ATOM 629 C CA . ASP A 1 80 ? 11.537 -7.033 10.748 1.00 87.56 80 ASP A CA 1
ATOM 630 C C . ASP A 1 80 ? 10.289 -7.253 11.616 1.00 87.56 80 ASP A C 1
ATOM 632 O O . ASP A 1 80 ? 9.359 -6.448 11.564 1.00 87.56 80 ASP A O 1
ATOM 636 N N . LEU A 1 81 ? 10.281 -8.277 12.479 1.00 88.19 81 LEU A N 1
ATOM 637 C CA . LEU A 1 81 ? 9.183 -8.531 13.422 1.00 88.19 81 LEU A CA 1
ATOM 638 C C . LEU A 1 81 ? 8.937 -7.349 14.368 1.00 88.19 81 LEU A C 1
ATOM 640 O O . LEU A 1 81 ? 7.783 -7.024 14.654 1.00 88.19 81 LEU A O 1
ATOM 644 N N . ASP A 1 82 ? 9.996 -6.669 14.804 1.00 89.44 82 ASP A N 1
ATOM 645 C CA . ASP A 1 82 ? 9.883 -5.503 15.682 1.00 89.44 82 ASP A CA 1
ATOM 646 C C . ASP A 1 82 ? 9.128 -4.341 14.993 1.00 89.44 82 ASP A C 1
ATOM 648 O O . ASP A 1 82 ? 8.396 -3.592 15.650 1.00 89.44 82 ASP A O 1
ATOM 652 N N . THR A 1 83 ? 9.207 -4.233 13.656 1.00 88.75 83 THR A N 1
ATOM 653 C CA . THR A 1 83 ? 8.494 -3.201 12.872 1.00 88.75 83 THR A CA 1
ATOM 654 C C . THR A 1 83 ? 7.001 -3.473 12.693 1.00 88.75 83 THR A C 1
ATOM 656 O O . THR A 1 83 ? 6.222 -2.532 12.509 1.00 88.75 83 THR A O 1
ATOM 659 N N . VAL A 1 84 ? 6.569 -4.736 12.805 1.00 90.38 84 VAL A N 1
ATOM 660 C CA . VAL A 1 84 ? 5.172 -5.145 12.575 1.00 90.38 84 VAL A CA 1
ATOM 661 C C . VAL A 1 84 ? 4.222 -4.407 13.510 1.00 90.38 84 VAL A C 1
ATOM 663 O O . VAL A 1 84 ? 3.144 -3.983 13.092 1.00 90.38 84 VAL A O 1
ATOM 666 N N . SER A 1 85 ? 4.628 -4.208 14.765 1.00 90.75 85 SER A N 1
ATOM 667 C CA . SER A 1 85 ? 3.835 -3.485 15.764 1.00 90.75 85 SER A CA 1
ATOM 668 C C . SER A 1 85 ? 3.536 -2.044 15.331 1.00 90.75 85 SER A C 1
ATOM 670 O O . SER A 1 85 ? 2.401 -1.576 15.436 1.00 90.75 85 SER A O 1
ATOM 672 N N . HIS A 1 86 ? 4.535 -1.356 14.778 1.00 92.62 86 HIS A N 1
ATOM 673 C CA . HIS A 1 86 ? 4.406 0.016 14.311 1.00 92.62 86 HIS A CA 1
ATOM 674 C C . HIS A 1 86 ? 3.502 0.109 13.077 1.00 92.62 86 HIS A C 1
ATOM 676 O O . HIS A 1 86 ? 2.554 0.894 13.076 1.00 92.62 86 HIS A O 1
ATOM 682 N N . ILE A 1 87 ? 3.731 -0.738 12.069 1.00 92.88 87 ILE A N 1
ATOM 683 C CA . ILE A 1 87 ? 2.899 -0.779 10.856 1.00 92.88 87 ILE A CA 1
ATOM 684 C C . ILE A 1 87 ? 1.448 -1.143 11.188 1.00 92.88 87 ILE A C 1
ATOM 686 O O . ILE A 1 87 ? 0.522 -0.528 10.660 1.00 92.88 87 ILE A O 1
ATOM 690 N N . SER A 1 88 ? 1.232 -2.068 12.126 1.00 93.38 88 SER A N 1
ATOM 691 C CA . SER A 1 88 ? -0.111 -2.427 12.598 1.00 93.38 88 SER A CA 1
ATOM 692 C C . SER A 1 88 ? -0.834 -1.233 13.224 1.00 93.38 88 SER A C 1
ATOM 694 O O . SER A 1 88 ? -2.019 -1.037 12.976 1.00 93.38 88 SER A O 1
ATOM 696 N N . ASN A 1 89 ? -0.135 -0.389 13.989 1.00 94.81 89 ASN A N 1
ATOM 697 C CA . ASN A 1 89 ? -0.726 0.823 14.563 1.00 94.81 89 ASN A CA 1
ATOM 698 C C . ASN A 1 89 ? -1.096 1.858 13.491 1.00 94.81 89 ASN A C 1
ATOM 700 O O . ASN A 1 89 ? -2.155 2.483 13.583 1.00 94.81 89 ASN A O 1
ATOM 704 N N . VAL A 1 90 ? -0.257 2.025 12.463 1.00 95.50 90 VAL A N 1
ATOM 705 C CA . VAL A 1 90 ? -0.569 2.891 11.313 1.00 95.50 90 VAL A CA 1
ATOM 706 C C . VAL A 1 90 ? -1.809 2.377 10.579 1.00 95.50 90 VAL A C 1
ATOM 708 O O . VAL A 1 90 ? -2.724 3.157 10.319 1.00 95.50 90 VAL A O 1
ATOM 711 N N . PHE A 1 91 ? -1.880 1.067 10.321 1.00 95.88 91 PHE A N 1
ATOM 712 C CA . PHE A 1 91 ? -3.042 0.428 9.704 1.00 95.88 91 PHE A CA 1
ATOM 713 C C . PHE A 1 91 ? -4.315 0.602 10.543 1.00 95.88 91 PHE A C 1
ATOM 715 O O . PHE A 1 91 ? -5.329 1.053 10.020 1.00 95.88 91 PHE A O 1
ATOM 722 N N . ASN A 1 92 ? -4.254 0.344 11.852 1.00 96.12 92 ASN A N 1
ATOM 723 C CA . ASN A 1 92 ? -5.401 0.507 12.750 1.00 96.12 92 ASN A CA 1
ATOM 724 C C . ASN A 1 92 ? -5.902 1.956 12.796 1.00 96.12 92 ASN A C 1
ATOM 726 O O . ASN A 1 92 ? -7.103 2.185 12.778 1.00 96.12 92 ASN A O 1
ATOM 730 N N . THR A 1 93 ? -4.996 2.937 12.771 1.00 96.62 93 THR A N 1
ATOM 731 C CA . THR A 1 93 ? -5.382 4.358 12.697 1.00 96.62 93 THR A CA 1
ATOM 732 C C . THR A 1 93 ? -6.105 4.677 11.383 1.00 96.62 93 THR A C 1
ATOM 734 O O . THR A 1 93 ? -6.991 5.524 11.341 1.00 96.62 93 THR A O 1
ATOM 737 N N . ALA A 1 94 ? -5.726 4.024 10.282 1.00 96.44 94 ALA A N 1
ATOM 738 C CA . ALA A 1 94 ? -6.406 4.203 9.004 1.00 96.44 94 ALA A CA 1
ATOM 739 C C . ALA A 1 94 ? -7.797 3.546 8.986 1.00 96.44 94 ALA A C 1
ATOM 741 O O . ALA A 1 94 ? -8.694 4.078 8.330 1.00 96.44 94 ALA A O 1
ATOM 742 N N . LEU A 1 95 ? -8.000 2.445 9.724 1.00 96.81 95 LEU A N 1
ATOM 743 C CA . LEU A 1 95 ? -9.302 1.774 9.835 1.00 96.81 95 LE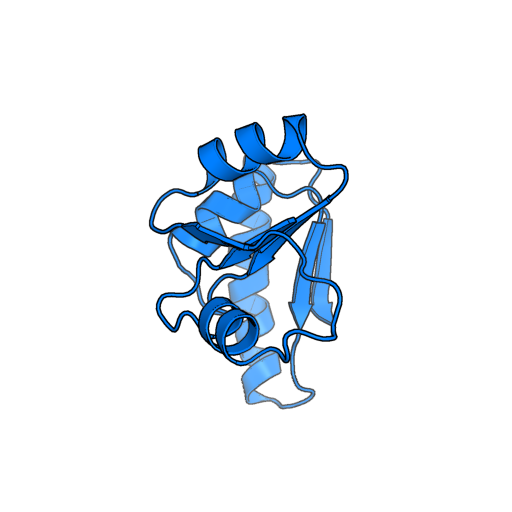U A CA 1
ATOM 744 C C . LEU A 1 95 ? -10.385 2.667 10.446 1.00 96.81 95 LEU A C 1
ATOM 746 O O . LEU A 1 95 ? -11.534 2.549 10.036 1.00 96.81 95 LEU A O 1
ATOM 750 N N . ASP A 1 96 ? -10.024 3.612 11.320 1.00 96.81 96 ASP A N 1
ATOM 751 C CA . ASP A 1 96 ? -10.962 4.611 11.863 1.00 96.81 96 ASP A CA 1
ATOM 752 C C . ASP A 1 96 ? -11.635 5.460 10.763 1.00 96.81 96 ASP A C 1
ATOM 754 O O . ASP A 1 96 ? -12.691 6.053 10.976 1.00 96.81 96 ASP A O 1
ATOM 758 N N . TYR A 1 97 ? -11.023 5.533 9.576 1.00 96.19 97 TYR A N 1
ATOM 759 C CA . TYR A 1 97 ? -11.527 6.271 8.414 1.00 96.19 97 TYR A CA 1
ATOM 760 C C . TYR A 1 97 ? -11.877 5.363 7.225 1.00 96.19 97 TYR A C 1
ATOM 762 O O . TYR A 1 97 ? -12.563 5.802 6.301 1.00 96.19 97 TYR A O 1
ATOM 770 N N . ASN A 1 98 ? -11.375 4.128 7.218 1.00 96.69 98 ASN A N 1
ATOM 771 C CA . ASN A 1 98 ? -11.575 3.131 6.174 1.00 96.69 98 ASN A CA 1
ATOM 772 C C . ASN A 1 98 ? -11.822 1.751 6.801 1.00 96.69 98 ASN A C 1
ATOM 774 O O . ASN A 1 98 ? -10.994 0.845 6.725 1.00 96.69 98 ASN A O 1
ATOM 778 N N . GLU A 1 99 ? -12.996 1.594 7.408 1.00 96.19 99 GLU A N 1
ATOM 779 C CA . GLU A 1 99 ? -13.374 0.422 8.213 1.00 96.19 99 GLU A CA 1
ATOM 780 C C . GLU A 1 99 ? -13.386 -0.903 7.429 1.00 96.19 99 GLU A C 1
ATOM 782 O O . GLU A 1 99 ? -13.379 -1.985 8.012 1.00 96.19 99 GLU A O 1
ATOM 787 N N . THR A 1 100 ? -13.426 -0.838 6.095 1.00 96.06 100 THR A N 1
ATOM 788 C CA . THR A 1 100 ? -13.547 -2.022 5.229 1.00 96.06 100 THR A CA 1
ATOM 789 C C . THR A 1 100 ? -12.209 -2.604 4.776 1.00 96.06 100 THR A C 1
ATOM 791 O O . THR A 1 100 ? -12.192 -3.697 4.198 1.00 96.06 100 THR A O 1
ATOM 794 N N . ALA A 1 101 ? -11.098 -1.901 5.019 1.00 96.94 101 ALA A N 1
ATOM 795 C CA . ALA A 1 101 ? -9.782 -2.343 4.579 1.00 96.94 101 ALA A CA 1
ATOM 796 C C . ALA A 1 101 ? -9.336 -3.619 5.303 1.00 96.94 101 ALA A C 1
ATOM 798 O O . ALA A 1 101 ? -9.560 -3.804 6.499 1.00 96.94 101 ALA A O 1
ATOM 799 N N . LYS A 1 102 ? -8.652 -4.506 4.578 1.00 97.62 102 LYS A N 1
ATOM 800 C CA . LYS A 1 102 ? -8.101 -5.756 5.122 1.00 97.62 102 LYS A CA 1
ATOM 801 C C . LYS A 1 102 ? -6.581 -5.728 5.075 1.00 97.62 102 LYS A C 1
ATOM 803 O O . LYS A 1 102 ? -6.015 -5.522 4.007 1.00 97.62 102 LYS A O 1
ATOM 808 N N . GLY A 1 103 ? -5.934 -5.955 6.215 1.00 95.69 103 GLY A N 1
ATOM 809 C CA . GLY A 1 103 ? -4.476 -5.990 6.336 1.00 95.69 103 GLY A CA 1
ATOM 810 C C . GLY A 1 103 ? -3.934 -7.418 6.388 1.00 95.69 103 GLY A C 1
ATOM 811 O O . GLY A 1 103 ? -4.475 -8.257 7.108 1.00 95.69 103 GLY A O 1
ATOM 812 N N . TYR A 1 104 ? -2.852 -7.677 5.656 1.00 95.25 104 TYR A N 1
ATOM 813 C CA . TYR A 1 104 ? -2.141 -8.954 5.636 1.00 95.25 104 TYR A CA 1
ATOM 814 C C . TYR A 1 104 ? -0.640 -8.730 5.814 1.00 95.25 104 TYR A C 1
ATOM 816 O O . TYR A 1 104 ? -0.038 -7.898 5.136 1.00 95.25 104 TYR A O 1
ATOM 824 N N . VAL A 1 105 ? -0.042 -9.513 6.708 1.00 90.69 105 VAL A N 1
ATOM 825 C CA . VAL A 1 105 ? 1.411 -9.618 6.876 1.00 90.69 105 VAL A CA 1
ATOM 826 C C . VAL A 1 105 ? 1.838 -10.925 6.218 1.00 90.69 105 VAL A C 1
ATOM 828 O O . VAL A 1 105 ? 1.237 -11.964 6.510 1.00 90.69 105 VAL A O 1
ATOM 831 N N . CYS A 1 106 ? 2.813 -10.872 5.313 1.00 84.44 106 CYS A N 1
ATOM 832 C CA . CYS A 1 106 ? 3.284 -12.034 4.557 1.00 84.44 106 CYS A CA 1
ATOM 833 C C . CYS A 1 106 ? 4.795 -12.223 4.627 1.00 84.44 106 CYS A C 1
ATOM 835 O O . CYS A 1 106 ? 5.512 -11.216 4.805 1.00 84.44 106 CYS A O 1
#

Organism: Yersinia ruckeri (NCBI:txid29486)

Radius of gyration: 14.53 Å; chains: 1; bounding box: 28×27×42 Å